Protein AF-A0A3D3W681-F1 (afdb_monomer_lite)

Secondary structure (DSSP, 8-state):
----------TT--SSS--HHHHHH-----SSGGGHHHHHHHHHHHHHHHHHTSPPPGGGGHHHHHHHHHHHHHH--HHHHHHHHHHHHHHSHHHH-----TTS---SSSPPPPHHHHHHHHHHHHHSSPPPHHHHHHHHTTGGG----

Structure (mmCIF, N/CA/C/O backbone):
data_AF-A0A3D3W681-F1
#
_entry.id   AF-A0A3D3W681-F1
#
loop_
_atom_site.group_PDB
_atom_site.id
_atom_site.type_symbol
_atom_site.label_atom_id
_atom_site.label_alt_id
_atom_site.label_comp_id
_atom_site.label_asym_id
_atom_site.label_entity_id
_atom_site.label_seq_id
_atom_site.pdbx_PDB_ins_code
_atom_site.Cartn_x
_atom_site.Cartn_y
_atom_site.Cartn_z
_atom_site.occupancy
_atom_site.B_iso_or_equiv
_atom_site.auth_seq_id
_atom_site.auth_comp_id
_atom_site.auth_asym_id
_atom_site.auth_atom_id
_atom_site.pdbx_PDB_model_num
ATOM 1 N N . ALA A 1 1 ? -14.730 30.506 -10.867 1.00 58.28 1 ALA A N 1
ATOM 2 C CA . ALA A 1 1 ? -14.598 29.901 -9.528 1.00 58.28 1 ALA A CA 1
ATOM 3 C C . ALA A 1 1 ? -15.659 28.817 -9.411 1.00 58.28 1 ALA A C 1
ATOM 5 O O . ALA A 1 1 ? -16.798 29.098 -9.760 1.00 58.28 1 ALA A O 1
ATOM 6 N N . VAL A 1 2 ? -15.297 27.590 -9.032 1.00 46.94 2 VAL A N 1
ATOM 7 C CA . VAL A 1 2 ? -16.287 26.531 -8.769 1.00 46.94 2 VAL A CA 1
ATOM 8 C C . VAL A 1 2 ? -16.854 26.800 -7.379 1.00 46.94 2 VAL A C 1
ATOM 10 O O . VAL A 1 2 ? -16.086 26.889 -6.426 1.00 46.94 2 VAL A O 1
ATOM 13 N N . ALA A 1 3 ? -18.160 27.049 -7.302 1.00 71.69 3 ALA A N 1
ATOM 14 C CA . ALA A 1 3 ? -18.802 27.582 -6.102 1.00 71.69 3 ALA A CA 1
ATOM 15 C C . ALA A 1 3 ? -19.245 26.498 -5.105 1.00 71.69 3 ALA A C 1
ATOM 17 O O . ALA A 1 3 ? -19.424 26.815 -3.937 1.00 71.69 3 ALA A O 1
ATOM 18 N N . GLU A 1 4 ? -19.383 25.238 -5.530 1.00 67.38 4 GLU A N 1
ATOM 19 C CA . GLU A 1 4 ? -19.770 24.132 -4.648 1.00 67.38 4 GLU A CA 1
ATOM 20 C C . GLU A 1 4 ? -19.492 22.782 -5.332 1.00 67.38 4 GLU A C 1
ATOM 22 O O . GLU A 1 4 ? -19.735 22.635 -6.532 1.00 67.38 4 GLU A O 1
ATOM 27 N N . LEU A 1 5 ? -18.974 21.803 -4.584 1.00 74.69 5 LEU A N 1
ATOM 28 C CA . LEU A 1 5 ? -18.837 20.409 -5.014 1.00 74.69 5 LEU A CA 1
ATOM 29 C C . LEU A 1 5 ? -19.592 19.539 -4.007 1.00 74.69 5 LEU A C 1
ATOM 31 O O . LEU A 1 5 ? -19.138 19.367 -2.879 1.00 74.69 5 LEU A O 1
ATOM 35 N N . VAL A 1 6 ? -20.735 18.993 -4.422 1.00 70.31 6 VAL A N 1
ATOM 36 C CA . VAL A 1 6 ? -21.533 18.065 -3.612 1.00 70.31 6 VAL A CA 1
ATOM 37 C C . VAL A 1 6 ? -21.237 16.645 -4.076 1.00 70.31 6 VAL A C 1
ATOM 39 O O . VAL A 1 6 ? -21.531 16.281 -5.215 1.00 70.31 6 VAL A O 1
ATOM 42 N N . ILE A 1 7 ? -20.647 15.842 -3.194 1.00 79.31 7 ILE A N 1
ATOM 43 C CA . ILE A 1 7 ? -20.397 14.419 -3.432 1.00 79.31 7 ILE A CA 1
ATOM 44 C C . ILE A 1 7 ? -21.516 13.640 -2.736 1.00 79.31 7 ILE A C 1
ATOM 46 O O . ILE A 1 7 ? -21.623 13.668 -1.514 1.00 79.31 7 ILE A O 1
ATOM 50 N N . ALA A 1 8 ? -22.361 12.964 -3.518 1.00 72.12 8 ALA A N 1
ATOM 51 C CA . ALA A 1 8 ? -23.437 12.112 -3.018 1.00 72.12 8 ALA A CA 1
ATOM 52 C C . ALA A 1 8 ? -23.132 10.639 -3.327 1.00 72.12 8 ALA A C 1
ATOM 54 O O . ALA A 1 8 ? -22.981 10.261 -4.488 1.00 72.12 8 ALA A O 1
ATOM 55 N N . GLY A 1 9 ? -23.051 9.807 -2.288 1.00 73.88 9 GLY A N 1
ATOM 56 C CA . GLY A 1 9 ? -22.819 8.367 -2.397 1.00 73.88 9 GLY A CA 1
ATOM 57 C C . GLY A 1 9 ? -22.174 7.771 -1.137 1.00 73.88 9 GLY A C 1
ATOM 58 O O . GLY A 1 9 ? -21.787 8.528 -0.248 1.00 73.88 9 GLY A O 1
ATOM 59 N N . PRO A 1 10 ? -22.052 6.432 -1.052 1.00 66.62 10 PRO A N 1
ATOM 60 C CA . PRO A 1 10 ? -22.563 5.443 -2.001 1.00 66.62 10 PRO A CA 1
ATOM 61 C C . PRO A 1 10 ? -24.076 5.241 -1.821 1.00 66.62 10 PRO A C 1
ATOM 63 O O . PRO A 1 10 ? -24.561 4.982 -0.722 1.00 66.62 10 PRO A O 1
ATOM 66 N N . LEU A 1 11 ? -24.835 5.351 -2.912 1.00 68.00 11 LEU A N 1
ATOM 67 C CA . LEU A 1 11 ? -26.277 5.102 -2.899 1.00 68.00 11 LEU A CA 1
ATOM 68 C C . LEU A 1 11 ? -26.518 3.588 -2.802 1.00 68.00 11 LEU A C 1
ATOM 70 O O . LEU A 1 11 ? -26.052 2.838 -3.655 1.00 68.00 11 LEU A O 1
ATOM 74 N N . GLY A 1 12 ? -27.229 3.139 -1.764 1.00 58.09 12 GLY A N 1
ATOM 75 C CA . GLY A 1 12 ? -27.520 1.715 -1.554 1.00 58.09 12 GLY A CA 1
ATOM 76 C C . GLY A 1 12 ? -26.374 0.907 -0.936 1.00 58.09 12 GLY A C 1
ATOM 77 O O . GLY A 1 12 ? -26.333 -0.310 -1.109 1.00 58.09 12 GLY A O 1
ATOM 78 N N . ALA A 1 13 ? -25.442 1.554 -0.226 1.00 56.88 13 ALA A N 1
ATOM 79 C CA . ALA A 1 13 ? -24.480 0.829 0.597 1.00 56.88 13 ALA A CA 1
ATOM 80 C C . ALA A 1 13 ? -25.232 -0.045 1.617 1.00 56.88 13 ALA A C 1
ATOM 82 O O . ALA A 1 13 ? -26.052 0.461 2.383 1.00 56.88 13 ALA A O 1
ATOM 83 N N . SER A 1 14 ? -24.958 -1.354 1.607 1.00 55.25 14 SER A N 1
ATOM 84 C CA . SER A 1 14 ? -25.316 -2.250 2.712 1.00 55.25 14 SER A CA 1
ATOM 85 C C . SER A 1 14 ? -24.841 -1.618 4.014 1.00 55.25 14 SER A C 1
ATOM 87 O O . SER A 1 14 ? -23.724 -1.094 4.047 1.00 55.25 14 SER A O 1
ATOM 89 N N . GLU A 1 15 ? -25.657 -1.695 5.067 1.00 53.88 15 GLU A N 1
ATOM 90 C CA . GLU A 1 15 ? -25.229 -1.328 6.415 1.00 53.88 15 GLU A CA 1
ATOM 91 C C . GLU A 1 15 ? -23.841 -1.934 6.688 1.00 53.88 15 GLU A C 1
ATOM 93 O O . GLU A 1 15 ? -23.587 -3.107 6.393 1.00 53.88 15 GLU A O 1
ATOM 98 N N . SER A 1 16 ? -22.933 -1.046 7.096 1.00 61.28 16 SER A N 1
ATOM 99 C CA . SER A 1 16 ? -21.643 -1.275 7.750 1.00 61.28 16 SER A CA 1
ATOM 100 C C . SER A 1 16 ? -21.067 -2.702 7.693 1.00 61.28 16 SER A C 1
ATOM 102 O O . SER A 1 16 ? -21.474 -3.607 8.416 1.00 61.28 16 SER A O 1
ATOM 104 N N . GLY A 1 17 ? -19.976 -2.862 6.931 1.00 60.88 17 GLY A N 1
ATOM 105 C CA . GLY A 1 17 ? -18.883 -3.739 7.371 1.00 60.88 17 GLY A CA 1
ATOM 106 C C . GLY A 1 17 ? -18.532 -4.969 6.530 1.00 60.88 17 GLY A C 1
ATOM 107 O O . GLY A 1 17 ? -17.610 -5.680 6.912 1.00 60.88 17 GLY A O 1
ATOM 108 N N . GLN A 1 18 ? -19.160 -5.265 5.386 1.00 70.12 18 GLN A N 1
ATOM 109 C CA . GLN A 1 18 ? -18.807 -6.485 4.616 1.00 70.12 18 GLN A CA 1
ATOM 110 C C . GLN A 1 18 ? -18.636 -6.295 3.101 1.00 70.12 18 GLN A C 1
ATOM 112 O O . GLN A 1 18 ? -18.955 -7.191 2.314 1.00 70.12 18 GLN A O 1
ATOM 117 N N . SER A 1 19 ? -18.098 -5.153 2.669 1.00 84.44 19 SER A N 1
ATOM 118 C CA . SER A 1 19 ? -17.714 -4.973 1.263 1.00 84.44 19 SER A CA 1
ATOM 119 C C . SER A 1 19 ? -16.508 -5.845 0.883 1.00 84.44 19 SER A C 1
ATOM 121 O O . SER A 1 19 ? -15.677 -6.194 1.728 1.00 84.44 19 SER A O 1
ATOM 123 N N . ASP A 1 20 ? -16.374 -6.162 -0.408 1.00 85.88 20 ASP A N 1
ATOM 124 C CA . ASP A 1 20 ? -15.177 -6.836 -0.931 1.00 85.88 20 ASP A CA 1
ATOM 125 C C . ASP A 1 20 ? -13.906 -6.029 -0.662 1.00 85.88 20 ASP A C 1
ATOM 127 O O . ASP A 1 20 ? -12.878 -6.597 -0.301 1.00 85.88 20 ASP A O 1
ATOM 131 N N . SER A 1 21 ? -13.980 -4.700 -0.776 1.00 86.88 21 SER A N 1
ATOM 132 C CA . SER A 1 21 ? -12.859 -3.811 -0.466 1.00 86.88 21 SER A CA 1
ATOM 133 C C . SER A 1 21 ? -12.431 -3.938 0.993 1.00 86.88 21 SER A C 1
ATOM 135 O O . SER A 1 21 ? -11.241 -4.068 1.262 1.00 86.88 21 SER A O 1
ATOM 137 N N . ARG A 1 22 ? -13.385 -3.985 1.934 1.00 89.50 22 ARG A N 1
ATOM 138 C CA . ARG A 1 22 ? -13.073 -4.165 3.357 1.00 89.50 22 ARG A CA 1
ATOM 139 C C . ARG A 1 22 ? -12.397 -5.509 3.613 1.00 89.50 22 ARG A C 1
ATOM 141 O O . ARG A 1 22 ? -11.387 -5.536 4.302 1.00 89.50 22 ARG A O 1
ATOM 148 N N . ARG A 1 23 ? -12.885 -6.598 3.004 1.00 90.56 23 ARG A N 1
ATOM 149 C CA . ARG A 1 23 ? -12.246 -7.927 3.100 1.00 90.56 23 ARG A CA 1
ATOM 150 C C . ARG A 1 23 ? -10.817 -7.944 2.551 1.00 90.56 23 ARG A C 1
ATOM 152 O O . ARG A 1 23 ? -9.976 -8.655 3.086 1.00 90.56 23 ARG A O 1
ATOM 159 N N . ARG A 1 24 ? -10.546 -7.184 1.485 1.00 90.12 24 ARG A N 1
ATOM 160 C CA . ARG A 1 24 ? -9.200 -7.074 0.896 1.00 90.12 24 ARG A CA 1
ATOM 161 C C . ARG A 1 24 ? -8.249 -6.210 1.722 1.00 90.12 24 ARG A C 1
ATOM 163 O O . ARG A 1 24 ? -7.052 -6.449 1.668 1.00 90.12 24 ARG A O 1
ATOM 170 N N . ILE A 1 25 ? -8.764 -5.214 2.444 1.00 93.56 25 ILE A N 1
ATOM 171 C CA . ILE A 1 25 ? -7.964 -4.319 3.292 1.00 93.56 25 ILE A CA 1
ATOM 172 C C . ILE A 1 25 ? -7.688 -4.968 4.654 1.00 93.56 25 ILE A C 1
ATOM 174 O O . ILE A 1 25 ? -6.540 -5.049 5.077 1.00 93.56 25 ILE A O 1
ATOM 178 N N . LEU A 1 26 ? -8.722 -5.460 5.339 1.00 94.12 26 LEU A N 1
ATOM 179 C CA . LEU A 1 26 ? -8.621 -6.034 6.684 1.00 94.12 26 LEU A CA 1
ATOM 180 C C . LEU A 1 26 ? -8.251 -7.520 6.625 1.00 94.12 26 LEU A C 1
ATOM 182 O O . LEU A 1 26 ? -9.045 -8.398 6.957 1.00 94.12 26 LEU A O 1
ATOM 186 N N . THR A 1 27 ? -7.030 -7.807 6.176 1.00 94.94 27 THR A N 1
ATOM 187 C CA . THR A 1 27 ? -6.513 -9.182 6.049 1.00 94.94 27 THR A CA 1
ATOM 188 C C . THR A 1 27 ? -6.091 -9.810 7.379 1.00 94.94 27 THR A C 1
ATOM 190 O O . THR A 1 27 ? -5.811 -11.005 7.428 1.00 94.94 27 THR A O 1
ATOM 193 N N . ALA A 1 28 ? -6.000 -9.009 8.441 1.00 95.88 28 ALA A N 1
ATOM 194 C CA . ALA A 1 28 ? -5.669 -9.431 9.797 1.00 95.88 28 ALA A CA 1
ATOM 195 C C . ALA A 1 28 ? -6.559 -8.681 10.796 1.00 95.88 28 ALA A C 1
ATOM 197 O O . ALA A 1 28 ? -6.893 -7.520 10.574 1.00 95.88 28 ALA A O 1
ATOM 198 N N . MET A 1 29 ? -6.935 -9.337 11.891 1.00 93.94 29 MET A N 1
ATOM 199 C CA . MET A 1 29 ? -7.671 -8.719 12.995 1.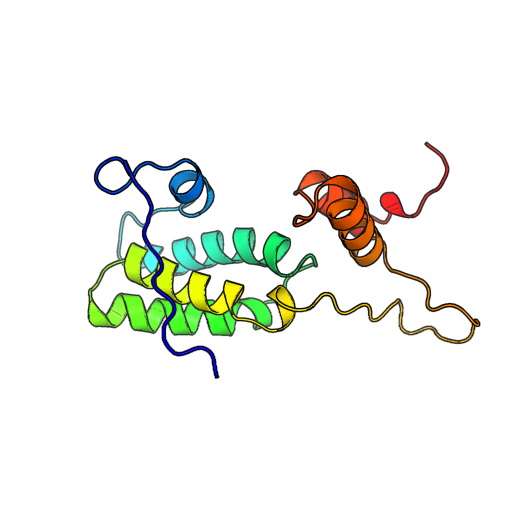00 93.94 29 MET A CA 1
ATOM 200 C C . MET A 1 29 ? -7.036 -9.157 14.314 1.00 93.94 29 MET A C 1
ATOM 202 O O . MET A 1 29 ? -6.826 -10.361 14.492 1.00 93.94 29 MET A O 1
ATOM 206 N N . PRO A 1 30 ? -6.735 -8.223 15.229 1.00 94.94 30 PRO A N 1
ATOM 207 C CA . PRO A 1 30 ? -6.151 -8.574 16.513 1.00 94.94 30 PRO A CA 1
ATOM 208 C C . PRO A 1 30 ? -7.184 -9.278 17.398 1.00 94.94 30 PRO A C 1
ATOM 210 O O . PRO A 1 30 ? -8.330 -8.843 17.501 1.00 94.94 30 PRO A O 1
ATOM 213 N N . SER A 1 31 ? -6.766 -10.350 18.070 1.00 94.50 31 SER A N 1
ATOM 214 C CA . SER A 1 31 ? -7.555 -11.019 19.118 1.00 94.50 31 SER A CA 1
ATOM 215 C C . SER A 1 31 ? -7.188 -10.530 20.524 1.00 94.50 31 SER A C 1
ATOM 217 O O . SER A 1 31 ? -7.857 -10.867 21.500 1.00 94.50 31 SER A O 1
ATOM 219 N N . SER A 1 32 ? -6.115 -9.745 20.638 1.00 93.88 32 SER A N 1
ATOM 220 C CA . SER A 1 32 ? -5.618 -9.155 21.881 1.00 93.88 32 SER A CA 1
ATOM 221 C C . SER A 1 32 ? -4.895 -7.831 21.613 1.00 93.88 32 SER A C 1
ATOM 223 O O . SER A 1 32 ? -4.438 -7.581 20.496 1.00 93.88 32 SER A O 1
ATOM 225 N N . GLU A 1 33 ? -4.745 -6.986 22.637 1.00 90.62 33 GLU A N 1
ATOM 226 C CA . GLU A 1 33 ? -4.030 -5.704 22.509 1.00 90.62 33 GLU A CA 1
ATOM 227 C C . GLU A 1 33 ? -2.570 -5.877 22.060 1.00 90.62 33 GLU A C 1
ATOM 229 O O . GLU A 1 33 ? -2.027 -5.028 21.355 1.00 90.62 33 GLU A O 1
ATOM 234 N N . GLN A 1 34 ? -1.932 -6.994 22.419 1.00 92.75 34 GLN A N 1
ATOM 235 C CA . GLN A 1 34 ? -0.549 -7.287 22.042 1.00 92.75 34 GLN A CA 1
ATOM 236 C C . GLN A 1 34 ? -0.390 -7.541 20.533 1.00 92.75 34 GLN A C 1
ATOM 238 O O . GLN A 1 34 ? 0.697 -7.349 19.991 1.00 92.75 34 GLN A O 1
ATOM 243 N N . GLU A 1 35 ? -1.461 -7.947 19.848 1.00 95.88 35 GLU A N 1
ATOM 244 C CA . GLU A 1 35 ? -1.460 -8.247 18.411 1.00 95.88 35 GLU A CA 1
ATOM 245 C C . GLU A 1 35 ? -1.777 -7.028 17.538 1.00 95.88 35 GLU A C 1
ATOM 247 O O . GLU A 1 35 ? -1.548 -7.072 16.329 1.00 95.88 35 GLU A O 1
ATOM 252 N N . VAL A 1 36 ? -2.282 -5.939 18.130 1.00 95.38 36 VAL A N 1
ATOM 253 C CA . VAL A 1 36 ? -2.773 -4.744 17.421 1.00 95.38 36 VAL A CA 1
ATOM 254 C C . VAL A 1 36 ? -1.727 -4.191 16.454 1.00 95.38 36 VAL A C 1
ATOM 256 O O . VAL A 1 36 ? -2.009 -3.995 15.273 1.00 95.38 36 VAL A O 1
ATOM 259 N N . VAL A 1 37 ? -0.500 -3.990 16.937 1.00 96.19 37 VAL A N 1
ATOM 260 C CA . VAL A 1 37 ? 0.593 -3.427 16.129 1.00 96.19 37 VAL A CA 1
ATOM 261 C C . VAL A 1 37 ? 0.982 -4.378 14.997 1.00 96.19 37 VAL A C 1
ATOM 263 O O . VAL A 1 37 ? 1.068 -3.954 13.848 1.00 96.19 37 VAL A O 1
ATOM 266 N N . ALA A 1 38 ? 1.148 -5.668 15.298 1.00 96.94 38 ALA A N 1
ATOM 267 C CA . ALA A 1 38 ? 1.548 -6.666 14.308 1.00 96.94 38 ALA A CA 1
ATOM 268 C C . ALA A 1 38 ? 0.495 -6.844 13.197 1.00 96.94 38 ALA A C 1
ATOM 270 O O . ALA A 1 38 ? 0.845 -6.941 12.021 1.00 96.94 38 ALA A O 1
ATOM 271 N N . CYS A 1 39 ? -0.798 -6.830 13.545 1.00 97.75 39 CYS A N 1
ATOM 272 C CA . CYS A 1 39 ? -1.883 -6.898 12.563 1.00 97.75 39 CYS A CA 1
ATOM 273 C C . CYS A 1 39 ? -1.892 -5.670 11.642 1.00 97.75 39 CYS A C 1
ATOM 275 O O . CYS A 1 39 ? -2.047 -5.816 10.428 1.00 97.75 39 CYS A O 1
ATOM 277 N N . ALA A 1 40 ? -1.699 -4.471 12.201 1.00 97.75 40 ALA A N 1
ATOM 278 C CA . ALA A 1 40 ? -1.643 -3.237 11.422 1.00 97.75 40 ALA A CA 1
ATOM 279 C C . ALA A 1 40 ? -0.447 -3.219 10.456 1.00 97.75 40 ALA A C 1
ATOM 281 O O . ALA A 1 40 ? -0.612 -2.903 9.278 1.00 97.75 40 ALA A O 1
ATOM 282 N N . GLU A 1 41 ? 0.738 -3.632 10.916 1.00 97.31 41 GLU A N 1
ATOM 283 C CA . GLU A 1 41 ? 1.929 -3.745 10.066 1.00 97.31 41 GLU A CA 1
ATOM 284 C C . GLU A 1 41 ? 1.712 -4.722 8.907 1.00 97.31 41 GLU A C 1
ATOM 286 O O . GLU A 1 41 ? 2.035 -4.398 7.763 1.00 97.31 41 GLU A O 1
ATOM 291 N N . GLN A 1 42 ? 1.114 -5.888 9.175 1.00 96.44 42 GLN A N 1
ATOM 292 C CA . GLN A 1 42 ? 0.803 -6.873 8.139 1.00 96.44 42 GLN A CA 1
ATOM 293 C C . GLN A 1 42 ? -0.132 -6.294 7.068 1.00 96.44 42 GLN A C 1
ATOM 295 O O . GLN A 1 42 ? 0.120 -6.472 5.873 1.00 96.44 42 GLN A O 1
ATOM 300 N N . ILE A 1 43 ? -1.187 -5.585 7.483 1.00 97.31 43 ILE A N 1
ATOM 301 C CA . ILE A 1 43 ? -2.123 -4.928 6.562 1.00 97.31 43 ILE A CA 1
ATOM 302 C C . ILE A 1 43 ? -1.390 -3.880 5.718 1.00 97.31 43 ILE A C 1
ATOM 304 O O . ILE A 1 43 ? -1.467 -3.908 4.487 1.00 97.31 43 ILE A O 1
ATOM 308 N N . PHE A 1 44 ? -0.638 -2.972 6.346 1.00 97.94 44 PHE A N 1
ATOM 309 C CA . PHE A 1 44 ? 0.031 -1.901 5.611 1.00 97.94 44 PHE A CA 1
ATOM 310 C C . PHE A 1 44 ? 1.130 -2.411 4.685 1.00 97.94 44 PHE A C 1
ATOM 312 O O . PHE A 1 44 ? 1.274 -1.863 3.597 1.00 97.94 44 PHE A O 1
ATOM 319 N N . LEU A 1 45 ? 1.860 -3.472 5.039 1.00 94.56 45 LEU A N 1
ATOM 320 C CA . LEU A 1 45 ? 2.831 -4.095 4.135 1.00 94.56 45 LEU A CA 1
ATOM 321 C C . LEU A 1 45 ? 2.173 -4.579 2.837 1.00 94.56 45 LEU A C 1
ATOM 323 O O . LEU A 1 45 ? 2.691 -4.301 1.752 1.00 94.56 45 LEU A O 1
ATOM 327 N N . GLY A 1 46 ? 1.021 -5.249 2.941 1.00 91.69 46 GLY A N 1
ATOM 328 C CA . GLY A 1 46 ? 0.259 -5.703 1.776 1.00 91.69 46 GLY A CA 1
ATOM 329 C C . GLY A 1 46 ? -0.228 -4.540 0.910 1.00 91.69 46 GLY A C 1
ATOM 330 O O . GLY A 1 46 ? -0.071 -4.556 -0.311 1.00 91.69 46 GLY A O 1
ATOM 331 N N . LEU A 1 47 ? -0.755 -3.488 1.542 1.00 95.25 47 LEU A N 1
ATOM 332 C CA . LEU A 1 47 ? -1.278 -2.315 0.838 1.00 95.25 47 LEU A CA 1
ATOM 333 C C . LEU A 1 47 ? -0.175 -1.476 0.184 1.00 95.25 47 LEU A C 1
ATOM 335 O O . LEU A 1 47 ? -0.323 -1.042 -0.958 1.00 95.25 47 LEU A O 1
ATOM 339 N N . LEU A 1 48 ? 0.934 -1.240 0.885 1.00 95.88 48 LEU A N 1
ATOM 340 C CA . LEU A 1 48 ? 2.007 -0.361 0.427 1.00 95.88 48 LEU A CA 1
ATOM 341 C C . LEU A 1 48 ? 2.712 -0.906 -0.819 1.00 95.88 48 LEU A C 1
ATOM 343 O O . LEU A 1 48 ? 3.062 -0.112 -1.692 1.00 95.88 48 LEU A O 1
ATOM 347 N N . ARG A 1 49 ? 2.887 -2.231 -0.942 1.00 92.56 49 ARG A N 1
ATOM 348 C CA . ARG A 1 49 ? 3.521 -2.844 -2.127 1.00 92.56 49 ARG A CA 1
ATOM 349 C C . ARG A 1 49 ? 2.793 -2.465 -3.406 1.00 92.56 49 ARG A C 1
ATOM 351 O O . ARG A 1 49 ? 3.406 -1.993 -4.364 1.00 92.56 49 ARG A O 1
ATOM 358 N N . GLN A 1 50 ? 1.474 -2.624 -3.384 1.00 92.19 50 GLN A N 1
ATOM 359 C CA . GLN A 1 50 ? 0.608 -2.312 -4.514 1.00 92.19 50 GLN A CA 1
ATOM 360 C C . GLN A 1 50 ? 0.448 -0.802 -4.691 1.00 92.19 50 GLN A C 1
ATOM 362 O O . GLN A 1 50 ? 0.577 -0.292 -5.804 1.00 92.19 50 GLN A O 1
ATOM 367 N N . ALA A 1 51 ? 0.228 -0.064 -3.599 1.00 94.31 51 ALA A N 1
ATOM 368 C CA . ALA A 1 51 ? 0.008 1.378 -3.636 1.00 94.31 51 ALA A CA 1
ATOM 369 C C . ALA A 1 51 ? 1.222 2.139 -4.185 1.00 94.31 51 ALA A C 1
ATOM 371 O O . ALA A 1 51 ? 1.071 3.020 -5.034 1.00 94.31 51 ALA A O 1
ATOM 372 N N . TYR A 1 52 ? 2.426 1.797 -3.723 1.00 93.88 52 TYR A N 1
ATOM 373 C CA . TYR A 1 52 ? 3.664 2.452 -4.155 1.00 93.88 52 TYR A CA 1
ATOM 374 C C . TYR A 1 52 ? 4.281 1.788 -5.379 1.00 93.88 52 TYR A C 1
ATOM 376 O O . TYR A 1 52 ? 5.200 2.358 -5.968 1.00 93.88 52 TYR A O 1
ATOM 384 N N . ARG A 1 53 ? 3.739 0.635 -5.795 1.00 92.62 53 ARG A N 1
ATOM 385 C CA . ARG A 1 53 ? 4.126 -0.087 -7.008 1.00 92.62 53 ARG A CA 1
ATOM 386 C C . ARG A 1 53 ? 5.625 -0.352 -7.011 1.00 92.62 53 ARG A C 1
ATOM 388 O O . ARG A 1 53 ? 6.280 -0.039 -7.991 1.00 92.62 53 ARG A O 1
ATOM 395 N N . ARG A 1 54 ? 6.182 -0.797 -5.882 1.00 90.06 54 ARG A N 1
ATOM 396 C CA . ARG A 1 54 ? 7.607 -1.121 -5.715 1.00 90.06 54 ARG A CA 1
ATOM 397 C C . ARG A 1 54 ? 7.837 -1.942 -4.446 1.00 90.06 54 ARG A C 1
ATOM 399 O O . ARG A 1 54 ? 6.983 -1.918 -3.556 1.00 90.06 54 ARG A O 1
ATOM 406 N N . PRO A 1 55 ? 9.024 -2.559 -4.299 1.00 90.12 55 PRO A N 1
ATOM 407 C CA . PRO A 1 55 ? 9.460 -3.082 -3.016 1.00 90.12 55 PRO A CA 1
ATOM 408 C C . PRO A 1 55 ? 9.404 -2.012 -1.920 1.00 90.12 55 PRO A C 1
ATOM 410 O O . PRO A 1 55 ? 9.808 -0.856 -2.113 1.00 90.12 55 PRO A O 1
ATOM 413 N N . ILE A 1 56 ? 8.896 -2.420 -0.764 1.00 92.00 56 ILE A N 1
ATOM 414 C CA . ILE A 1 56 ? 8.727 -1.590 0.422 1.00 92.00 56 ILE A CA 1
ATOM 415 C C . ILE A 1 56 ? 9.918 -1.740 1.349 1.00 92.00 56 ILE A C 1
ATOM 417 O O . ILE A 1 56 ? 10.448 -2.829 1.560 1.00 92.00 56 ILE A O 1
ATOM 421 N N . SER A 1 57 ? 10.310 -0.617 1.930 1.00 92.00 57 SER A N 1
ATOM 422 C CA . SER A 1 57 ? 11.308 -0.531 2.984 1.00 92.00 57 SER A CA 1
ATOM 423 C C . SER A 1 57 ? 10.637 -0.368 4.346 1.00 92.00 57 SER A C 1
ATOM 425 O O . SER A 1 57 ? 9.488 0.061 4.441 1.00 92.00 57 SER A O 1
ATOM 427 N N . ALA A 1 58 ? 11.382 -0.611 5.424 1.00 92.31 58 ALA A N 1
ATOM 428 C CA . ALA A 1 58 ? 10.909 -0.319 6.779 1.00 92.31 58 ALA A CA 1
ATOM 429 C C . ALA A 1 58 ? 10.535 1.167 6.979 1.00 92.31 58 ALA A C 1
ATOM 431 O O . ALA A 1 58 ? 9.666 1.480 7.787 1.00 92.31 58 ALA A O 1
ATOM 432 N N . ALA A 1 59 ? 11.148 2.087 6.222 1.00 95.12 59 ALA A N 1
ATOM 433 C CA . ALA A 1 59 ? 10.811 3.509 6.277 1.00 95.12 59 ALA A CA 1
ATOM 434 C C . ALA A 1 59 ? 9.408 3.800 5.715 1.00 95.12 59 ALA A C 1
ATOM 436 O O . ALA A 1 59 ? 8.729 4.703 6.201 1.00 95.12 59 ALA A O 1
ATOM 437 N N . ASP A 1 60 ? 8.944 3.013 4.739 1.00 96.00 60 ASP A N 1
ATOM 438 C CA . ASP A 1 60 ? 7.628 3.200 4.118 1.00 96.00 60 ASP A CA 1
ATOM 439 C C . ASP A 1 60 ? 6.473 2.918 5.096 1.00 96.00 60 ASP A C 1
ATOM 441 O O . ASP A 1 60 ? 5.392 3.488 4.945 1.00 96.00 60 ASP A O 1
ATOM 445 N N . LEU A 1 61 ? 6.712 2.098 6.127 1.00 97.12 61 LEU A N 1
ATOM 446 C CA . LEU A 1 61 ? 5.737 1.783 7.176 1.00 97.12 61 LEU A CA 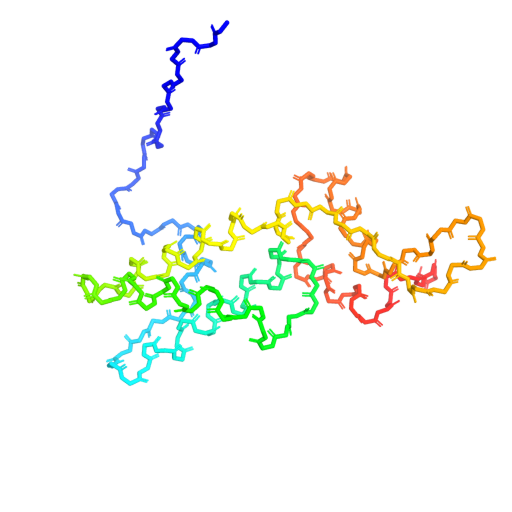1
ATOM 447 C C . LEU A 1 61 ? 5.581 2.879 8.230 1.00 97.12 61 LEU A C 1
ATOM 449 O O . LEU A 1 61 ? 4.559 2.920 8.913 1.00 97.12 61 LEU A O 1
ATOM 453 N N . GLN A 1 62 ? 6.567 3.766 8.385 1.00 97.19 62 GLN A N 1
ATOM 454 C CA . GLN A 1 62 ? 6.593 4.694 9.517 1.00 97.19 62 GLN A CA 1
ATOM 455 C C . GLN A 1 62 ? 5.383 5.630 9.531 1.00 97.19 62 GLN A C 1
ATOM 457 O O . GLN A 1 62 ? 4.733 5.773 10.563 1.00 97.19 62 GLN A O 1
ATOM 462 N N . MET A 1 63 ? 5.057 6.244 8.391 1.00 97.44 63 MET A N 1
ATOM 463 C CA . MET A 1 63 ? 3.946 7.196 8.308 1.00 97.44 63 MET A CA 1
ATOM 464 C C . MET A 1 63 ? 2.575 6.517 8.506 1.00 97.44 63 MET A C 1
ATOM 466 O O . MET A 1 63 ? 1.834 6.976 9.378 1.00 97.44 63 MET A O 1
ATOM 470 N N . PRO A 1 64 ? 2.229 5.413 7.807 1.00 98.06 64 PRO A N 1
ATOM 471 C CA . PRO A 1 64 ? 0.959 4.720 8.041 1.00 98.06 64 PRO A CA 1
ATOM 472 C C . PRO A 1 64 ? 0.796 4.248 9.489 1.00 98.06 64 PRO A C 1
ATOM 474 O O . PRO A 1 64 ? -0.280 4.408 10.059 1.00 98.06 64 PRO A O 1
ATOM 477 N N . MET A 1 65 ? 1.869 3.749 10.115 1.00 98.06 65 MET A N 1
ATOM 478 C CA . MET A 1 65 ? 1.835 3.314 11.515 1.00 98.06 65 MET A CA 1
ATOM 479 C C . MET A 1 65 ? 1.655 4.474 12.501 1.00 98.06 65 MET A C 1
ATOM 481 O O . MET A 1 65 ? 0.945 4.320 13.491 1.00 98.06 65 MET A O 1
ATOM 485 N N . GLN A 1 66 ? 2.242 5.645 12.239 1.00 97.38 66 GLN A N 1
ATOM 486 C CA . GLN A 1 66 ? 2.003 6.841 13.056 1.00 97.38 66 GLN A CA 1
ATOM 487 C C . GLN A 1 66 ? 0.538 7.288 12.983 1.00 97.38 66 GLN A C 1
ATOM 489 O O . GLN A 1 66 ? -0.074 7.574 14.009 1.00 97.38 66 GLN A O 1
ATOM 494 N N . LEU A 1 67 ? -0.051 7.309 11.784 1.00 96.81 67 LEU A N 1
ATOM 495 C CA . LEU A 1 67 ? -1.464 7.663 11.611 1.00 96.81 67 LEU A CA 1
ATOM 496 C C . LEU A 1 67 ? -2.405 6.621 12.223 1.00 96.81 67 LEU A C 1
ATOM 498 O O . LEU A 1 67 ? -3.415 6.988 12.823 1.00 96.81 67 LEU A O 1
ATOM 502 N N . PHE A 1 68 ? -2.044 5.342 12.121 1.00 97.56 68 PHE A N 1
ATOM 503 C CA . PHE A 1 68 ? -2.743 4.259 12.799 1.00 97.56 68 PHE A CA 1
ATOM 504 C C . PHE A 1 68 ? -2.772 4.466 14.312 1.00 97.56 68 PHE A C 1
ATOM 506 O O . PHE A 1 68 ? -3.839 4.397 14.915 1.00 97.56 68 PHE A O 1
ATOM 513 N N . GLN A 1 69 ? -1.625 4.783 14.921 1.00 94.94 69 GLN A N 1
ATOM 514 C CA . GLN A 1 69 ? -1.539 5.039 16.360 1.00 94.94 69 GLN A CA 1
ATOM 515 C C . GLN A 1 69 ? -2.431 6.206 16.793 1.00 94.94 69 GLN A C 1
ATOM 517 O O . GLN A 1 69 ? -3.068 6.111 17.837 1.00 94.94 69 GLN A O 1
ATOM 522 N N . LEU A 1 70 ? -2.531 7.269 15.985 1.00 91.62 70 LEU A N 1
ATOM 523 C CA . LEU A 1 70 ? -3.440 8.386 16.262 1.00 91.62 70 LEU A CA 1
ATOM 524 C C . LEU A 1 70 ? -4.913 7.955 16.231 1.00 91.62 70 LEU A C 1
ATOM 526 O O . LEU A 1 70 ? -5.681 8.376 17.085 1.00 91.62 70 LEU A O 1
ATOM 530 N N . GLY A 1 71 ? -5.319 7.119 15.270 1.00 89.00 71 GLY A N 1
ATOM 531 C CA . GLY A 1 71 ? -6.696 6.604 15.217 1.00 89.00 71 GLY A CA 1
ATOM 532 C C . GLY A 1 71 ? -7.009 5.634 16.355 1.00 89.00 71 GLY A C 1
ATOM 533 O O . GLY A 1 71 ? -8.056 5.733 16.986 1.00 89.00 71 GLY A O 1
ATOM 534 N N . TRP A 1 72 ? -6.057 4.757 16.678 1.00 89.56 72 TRP A N 1
ATOM 535 C CA . TRP A 1 72 ? -6.179 3.816 17.787 1.00 89.56 72 TRP A CA 1
ATOM 536 C C . TRP A 1 72 ? -6.297 4.518 19.147 1.00 89.56 72 TRP A C 1
ATOM 538 O O . TRP A 1 72 ? -7.080 4.094 19.989 1.00 89.56 72 TRP A O 1
ATOM 548 N N . GLN A 1 73 ? -5.530 5.585 19.390 1.00 85.38 73 GLN A N 1
ATOM 549 C CA . GLN A 1 73 ? -5.542 6.287 20.680 1.00 85.38 73 GLN A CA 1
ATOM 550 C C . GLN A 1 73 ? -6.822 7.086 20.936 1.00 85.38 73 GLN A C 1
ATOM 552 O O . GLN A 1 73 ? -7.217 7.210 22.094 1.00 85.38 73 GLN A O 1
ATOM 557 N N . ASP A 1 74 ? -7.457 7.612 19.888 1.00 74.94 74 ASP A N 1
ATOM 558 C CA . ASP A 1 74 ? -8.665 8.427 20.035 1.00 74.94 74 ASP A CA 1
ATOM 559 C C . ASP A 1 74 ? -9.883 7.570 20.424 1.00 74.94 74 ASP A C 1
ATOM 561 O O . ASP A 1 74 ? -10.672 7.967 21.282 1.00 74.94 74 ASP A O 1
ATOM 565 N N . GLU A 1 75 ? -10.029 6.388 19.814 1.00 70.69 75 GLU A N 1
ATOM 566 C CA . GLU A 1 75 ? -11.279 5.609 19.861 1.00 70.69 75 GLU A CA 1
ATOM 567 C C . GLU A 1 75 ? -11.104 4.174 20.392 1.00 70.69 75 GLU A C 1
ATOM 569 O O . GLU A 1 75 ? -12.096 3.481 20.609 1.00 70.69 75 GLU A O 1
ATOM 574 N N . GLN A 1 76 ? -9.863 3.708 20.605 1.00 82.56 76 GLN A N 1
ATOM 575 C CA . GLN A 1 76 ? -9.532 2.278 20.765 1.00 82.56 76 GLN A CA 1
ATOM 576 C C . GLN A 1 76 ? -10.177 1.391 19.690 1.00 82.56 76 GLN A C 1
ATOM 578 O O . GLN A 1 76 ? -10.474 0.215 19.906 1.00 82.56 76 GLN A O 1
ATOM 583 N N . ASP A 1 77 ? -10.372 1.973 18.509 1.00 89.62 77 ASP A N 1
ATOM 584 C CA . ASP A 1 77 ? -10.926 1.307 17.348 1.00 89.62 77 ASP A CA 1
ATOM 585 C C . ASP A 1 77 ? -9.788 0.979 16.376 1.00 89.62 77 ASP A C 1
ATOM 587 O O . ASP A 1 77 ? -9.090 1.850 15.844 1.00 89.62 77 ASP A O 1
ATOM 591 N N . PHE A 1 78 ? -9.579 -0.322 16.171 1.00 93.62 78 PHE A N 1
ATOM 592 C CA . PHE A 1 78 ? -8.567 -0.838 15.260 1.00 93.62 78 PHE A CA 1
ATOM 593 C C . PHE A 1 78 ? -8.841 -0.397 13.822 1.00 93.62 78 PHE A C 1
ATOM 595 O O . PHE A 1 78 ? -7.916 -0.002 13.112 1.00 93.62 78 PHE A O 1
ATOM 602 N N . GLU A 1 79 ? -10.104 -0.432 13.393 1.00 92.50 79 GLU A N 1
ATOM 603 C CA . GLU A 1 79 ? -10.485 -0.078 12.029 1.00 92.50 79 GLU A CA 1
ATOM 604 C C . GLU A 1 79 ? -10.340 1.420 11.783 1.00 92.50 79 GLU A C 1
ATOM 606 O O . GLU A 1 79 ? -9.828 1.789 10.728 1.00 92.50 79 GLU A O 1
ATOM 611 N N . ALA A 1 80 ? -10.666 2.268 12.763 1.00 92.00 80 ALA A N 1
ATOM 612 C CA . ALA A 1 80 ? -10.404 3.706 12.678 1.00 92.00 80 ALA A CA 1
ATOM 613 C C . ALA A 1 80 ? -8.899 3.999 12.514 1.00 92.00 80 ALA A C 1
ATOM 615 O O . ALA A 1 80 ? -8.493 4.846 11.713 1.00 92.00 80 ALA A O 1
ATOM 616 N N . GLY A 1 81 ? -8.041 3.252 13.219 1.00 95.69 81 GLY A N 1
ATOM 617 C CA . GLY A 1 81 ? -6.593 3.287 13.011 1.00 95.69 81 GLY A CA 1
ATOM 618 C C . GLY A 1 81 ? -6.197 2.896 11.582 1.00 95.69 81 GLY A C 1
ATOM 619 O O . GLY A 1 81 ? -5.434 3.613 10.925 1.00 95.69 81 GLY A O 1
ATOM 620 N N . ILE A 1 82 ? -6.715 1.772 11.075 1.00 96.94 82 ILE A N 1
ATOM 621 C CA . ILE A 1 82 ? -6.427 1.310 9.707 1.00 96.94 82 ILE A CA 1
ATOM 622 C C . ILE A 1 82 ? -6.908 2.329 8.672 1.00 96.94 82 ILE A C 1
ATOM 624 O O . ILE A 1 82 ? -6.179 2.609 7.721 1.00 96.94 82 ILE A O 1
ATOM 628 N N . GLU A 1 83 ? -8.085 2.923 8.868 1.00 94.69 83 GLU A N 1
ATOM 629 C CA . GLU A 1 83 ? -8.639 3.960 8.000 1.00 94.69 83 GLU A CA 1
ATOM 630 C C . GLU A 1 83 ? -7.700 5.166 7.911 1.00 94.69 83 GLU A C 1
ATOM 632 O O . GLU A 1 83 ? -7.349 5.587 6.806 1.00 94.69 83 GLU A O 1
ATOM 637 N N . ARG A 1 84 ? -7.215 5.685 9.048 1.00 95.94 84 ARG A N 1
ATOM 638 C CA . ARG A 1 84 ? -6.269 6.814 9.056 1.00 95.94 84 ARG A CA 1
ATOM 639 C C . ARG A 1 84 ? -4.945 6.464 8.382 1.00 95.94 84 ARG A C 1
ATOM 641 O O . ARG A 1 84 ? -4.431 7.259 7.593 1.00 95.94 84 ARG A O 1
ATOM 648 N N . GLY A 1 85 ? -4.402 5.276 8.648 1.00 97.44 85 GLY A N 1
ATOM 649 C CA . GLY A 1 85 ? -3.187 4.800 7.983 1.00 97.44 85 GLY A CA 1
ATOM 650 C C . GLY A 1 85 ? -3.364 4.672 6.467 1.00 97.44 85 GLY A C 1
ATOM 651 O O . GLY A 1 85 ? -2.537 5.170 5.700 1.00 97.44 85 GLY A O 1
ATOM 652 N N . LEU A 1 86 ? -4.480 4.087 6.023 1.00 97.25 86 LEU A N 1
ATOM 653 C CA . LEU A 1 86 ? -4.837 3.965 4.610 1.00 97.25 86 LEU A CA 1
ATOM 654 C C . LEU A 1 86 ? 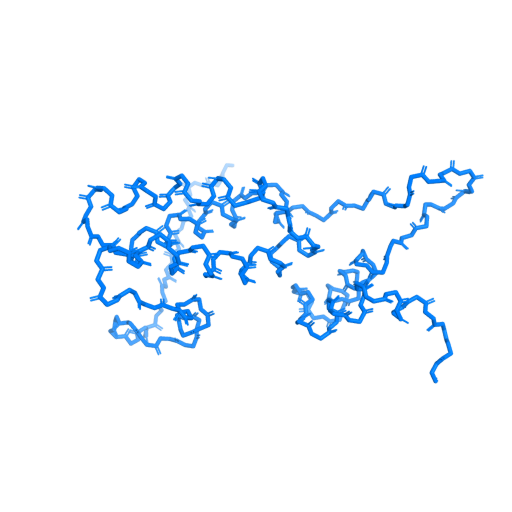-5.018 5.336 3.949 1.00 97.25 86 LEU A C 1
ATOM 656 O O . LEU A 1 86 ? -4.493 5.555 2.858 1.00 97.25 86 LEU A O 1
ATOM 660 N N . ALA A 1 87 ? -5.695 6.279 4.608 1.00 96.75 87 ALA A N 1
ATOM 661 C CA . ALA A 1 87 ? -5.838 7.647 4.117 1.00 96.75 87 ALA A CA 1
ATOM 662 C C . ALA A 1 87 ? -4.469 8.313 3.898 1.00 96.75 87 ALA A C 1
ATOM 664 O O . ALA A 1 87 ? -4.262 8.988 2.887 1.00 96.75 87 ALA A O 1
ATOM 665 N N . GLY A 1 88 ? -3.507 8.064 4.791 1.00 97.50 88 GLY A N 1
ATOM 666 C CA . GLY A 1 88 ? -2.123 8.501 4.621 1.00 97.50 88 GLY A CA 1
ATOM 667 C C . GLY A 1 88 ? -1.442 7.889 3.401 1.00 97.50 88 GLY A C 1
ATOM 668 O O . GLY A 1 88 ? -0.815 8.609 2.624 1.00 97.50 88 GLY A O 1
ATOM 669 N N . ILE A 1 89 ? -1.589 6.576 3.192 1.00 97.75 89 ILE A N 1
ATOM 670 C CA . ILE A 1 89 ? -1.044 5.881 2.012 1.00 97.75 89 ILE A CA 1
ATOM 671 C C . ILE A 1 89 ? -1.608 6.494 0.727 1.00 97.75 89 ILE A C 1
ATOM 673 O O . ILE A 1 89 ? -0.846 6.848 -0.172 1.00 97.75 89 ILE A O 1
ATOM 677 N N . LEU A 1 90 ? -2.930 6.665 0.655 1.00 96.44 90 LEU A N 1
ATOM 678 C CA . LEU A 1 90 ? -3.632 7.190 -0.521 1.00 96.44 90 LEU A CA 1
ATOM 679 C C . LEU A 1 90 ? -3.379 8.687 -0.765 1.00 96.44 90 LEU A C 1
ATOM 681 O O . LEU A 1 90 ? -3.569 9.171 -1.878 1.00 96.44 90 LEU A O 1
ATOM 685 N N . SER A 1 91 ? -2.916 9.417 0.248 1.00 96.38 91 SER A N 1
ATOM 686 C CA . SER A 1 91 ? -2.548 10.836 0.135 1.00 96.38 91 SER A CA 1
ATOM 687 C C . SER A 1 91 ? -1.041 11.048 -0.066 1.00 96.38 91 SER A C 1
ATOM 689 O O . SER A 1 91 ? -0.581 12.178 -0.223 1.00 96.38 91 SER A O 1
ATOM 691 N N . SER A 1 92 ? -0.250 9.972 -0.068 1.00 95.69 92 SER A N 1
ATOM 692 C CA . SER A 1 92 ? 1.202 10.028 -0.222 1.00 95.69 92 SER A CA 1
ATOM 693 C C . SER A 1 92 ? 1.602 10.397 -1.655 1.00 95.69 92 SER A C 1
ATOM 695 O O . SER A 1 92 ? 1.056 9.831 -2.608 1.00 95.69 92 SER A O 1
ATOM 697 N N . PRO A 1 93 ? 2.637 11.236 -1.860 1.00 93.31 93 PRO A N 1
ATOM 698 C CA . PRO A 1 93 ? 3.198 11.474 -3.189 1.00 93.31 93 PRO A CA 1
ATOM 699 C C . PRO A 1 93 ? 3.635 10.189 -3.907 1.00 93.31 93 PRO A C 1
ATOM 701 O O . PRO A 1 93 ? 3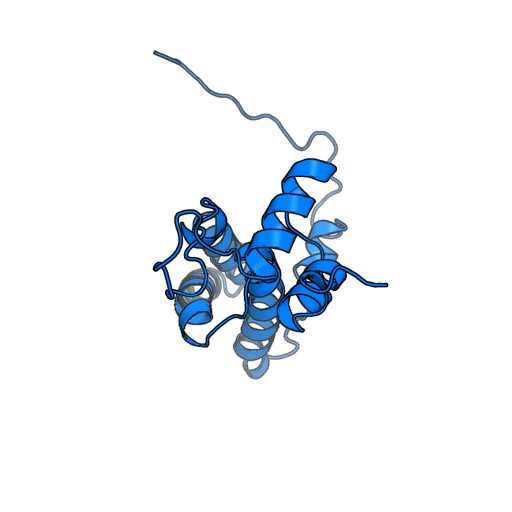.562 10.121 -5.130 1.00 93.31 93 PRO A O 1
ATOM 704 N N . GLN A 1 94 ? 4.059 9.161 -3.162 1.00 92.75 94 GLN A N 1
ATOM 705 C CA . GLN A 1 94 ? 4.452 7.865 -3.732 1.00 92.75 94 GLN A CA 1
ATOM 706 C C . GLN A 1 94 ? 3.262 7.118 -4.352 1.00 92.75 94 GLN A C 1
ATOM 708 O O . GLN A 1 94 ? 3.442 6.362 -5.304 1.00 92.75 94 GLN A O 1
ATOM 713 N N . PHE A 1 95 ? 2.049 7.343 -3.839 1.00 94.94 95 PHE A N 1
ATOM 714 C CA . PHE A 1 95 ? 0.821 6.814 -4.422 1.00 94.94 95 PHE A CA 1
ATOM 715 C C . PHE A 1 95 ? 0.324 7.707 -5.564 1.00 94.94 95 PHE A C 1
ATOM 717 O O . PHE A 1 95 ? 0.128 7.209 -6.676 1.00 94.94 95 PHE A O 1
ATOM 724 N N . LEU A 1 96 ? 0.185 9.012 -5.297 1.00 93.44 96 LEU A N 1
ATOM 725 C CA . LEU A 1 96 ? -0.424 10.000 -6.197 1.00 93.44 96 LEU A CA 1
ATOM 726 C C . LEU A 1 96 ? 0.363 10.209 -7.495 1.00 93.44 96 LEU A C 1
ATOM 728 O O . LEU A 1 96 ? -0.232 10.441 -8.548 1.00 93.44 96 LEU A O 1
ATOM 732 N N . PHE A 1 97 ? 1.692 10.117 -7.437 1.00 90.88 97 PHE A N 1
ATOM 733 C CA . PHE A 1 97 ? 2.556 10.306 -8.596 1.00 90.88 97 PHE A CA 1
ATOM 734 C C . PHE A 1 97 ? 3.207 8.994 -9.030 1.00 90.88 97 PHE A C 1
ATOM 736 O O . PHE A 1 97 ? 3.638 8.173 -8.221 1.00 90.88 97 PHE A O 1
ATOM 743 N N . ARG A 1 98 ? 3.333 8.820 -10.347 1.00 87.62 98 ARG A N 1
ATOM 744 C CA . ARG A 1 98 ? 4.126 7.750 -10.961 1.00 87.62 98 ARG A CA 1
ATOM 745 C C . ARG A 1 98 ? 5.474 8.338 -11.352 1.00 87.62 98 ARG A C 1
ATOM 747 O O . ARG A 1 98 ? 5.594 8.949 -12.408 1.00 87.62 98 ARG A O 1
ATOM 754 N N . VAL A 1 99 ? 6.447 8.229 -10.451 1.00 81.56 99 VAL A N 1
ATOM 755 C CA . VAL A 1 99 ? 7.811 8.720 -10.682 1.00 81.56 99 VAL A CA 1
ATOM 756 C C . VAL A 1 99 ? 8.650 7.587 -11.245 1.00 81.56 99 VAL A C 1
ATOM 758 O O . VAL A 1 99 ? 8.827 6.570 -10.577 1.00 81.56 99 VAL A O 1
ATOM 761 N N . GLU A 1 100 ? 9.186 7.794 -12.439 1.00 84.81 100 GLU A N 1
ATOM 762 C CA . GLU A 1 100 ? 10.143 6.892 -13.071 1.00 84.81 100 GLU A CA 1
ATOM 763 C C . GLU A 1 100 ? 11.544 7.464 -12.855 1.00 84.81 100 GLU A C 1
ATOM 765 O O . GLU A 1 100 ? 11.832 8.596 -13.242 1.00 84.81 100 GLU A O 1
ATOM 770 N N . ARG A 1 101 ? 12.381 6.712 -12.146 1.00 79.75 101 ARG A N 1
ATOM 771 C CA . ARG A 1 101 ? 13.766 7.067 -11.817 1.00 79.75 101 ARG A CA 1
ATOM 772 C C . ARG A 1 101 ? 14.767 6.304 -12.684 1.00 79.75 101 ARG A C 1
ATOM 774 O O . ARG A 1 101 ? 15.931 6.688 -12.713 1.00 79.75 101 ARG A O 1
ATOM 781 N N . GLY A 1 102 ? 14.328 5.242 -13.361 1.00 74.38 102 GLY A N 1
ATOM 782 C CA . GLY A 1 102 ? 15.204 4.370 -14.131 1.00 74.38 102 GLY A CA 1
ATOM 783 C C . GLY A 1 102 ? 16.221 3.645 -13.245 1.00 74.38 102 GLY A C 1
ATOM 784 O O . GLY A 1 102 ? 16.063 3.532 -12.027 1.00 74.38 102 GLY A O 1
ATOM 785 N N . ASN A 1 103 ? 17.286 3.138 -13.859 1.00 67.88 103 ASN A N 1
ATOM 786 C CA . ASN A 1 103 ? 18.357 2.406 -13.175 1.00 67.88 103 ASN A CA 1
ATOM 787 C C . ASN A 1 103 ? 19.541 3.290 -12.730 1.00 67.88 103 ASN A C 1
ATOM 789 O O . ASN A 1 103 ? 20.556 2.759 -12.281 1.00 67.88 103 ASN A O 1
ATOM 793 N N . GLY A 1 104 ? 19.429 4.619 -12.849 1.00 64.44 104 GLY A N 1
ATOM 794 C CA . GLY A 1 104 ? 20.484 5.567 -12.472 1.00 64.44 104 GLY A CA 1
ATOM 795 C C . GLY A 1 104 ? 21.737 5.517 -13.355 1.00 64.44 104 GLY A C 1
ATOM 796 O O . GLY A 1 104 ? 22.744 6.127 -13.004 1.00 64.44 104 GLY A O 1
ATOM 797 N N . ASN A 1 105 ? 21.693 4.801 -14.485 1.00 58.34 105 ASN A N 1
ATOM 798 C CA . ASN A 1 105 ? 22.820 4.610 -15.398 1.00 58.34 105 ASN A CA 1
ATOM 799 C C . ASN A 1 105 ? 22.602 5.393 -16.710 1.00 58.34 105 ASN A C 1
ATOM 801 O O . ASN A 1 105 ? 22.790 4.868 -17.810 1.00 58.34 105 ASN A O 1
ATOM 805 N N . ASP A 1 106 ? 22.176 6.654 -16.574 1.00 57.19 106 ASP A N 1
ATOM 806 C CA . ASP A 1 106 ? 21.740 7.562 -17.648 1.00 57.19 106 ASP A CA 1
ATOM 807 C C . ASP A 1 106 ? 22.906 8.053 -18.525 1.00 57.19 106 ASP A C 1
ATOM 809 O O . ASP A 1 106 ? 23.277 9.225 -18.538 1.00 57.19 106 ASP A O 1
ATOM 813 N N . THR A 1 107 ? 23.505 7.131 -19.277 1.00 56.38 107 THR A N 1
ATOM 814 C CA . THR A 1 107 ? 24.490 7.431 -20.333 1.00 56.38 107 THR A CA 1
ATOM 815 C C . THR A 1 107 ? 23.946 7.190 -21.744 1.00 56.38 107 THR A C 1
ATOM 817 O O . THR A 1 107 ? 24.672 7.379 -22.716 1.00 56.38 107 THR A O 1
ATOM 820 N N . ALA A 1 108 ? 22.669 6.817 -21.878 1.00 55.25 108 ALA A N 1
ATOM 821 C CA . ALA A 1 108 ? 21.994 6.626 -23.159 1.00 55.25 108 ALA A CA 1
ATOM 822 C C . ALA A 1 108 ? 20.762 7.540 -23.264 1.00 55.25 108 ALA A C 1
ATOM 824 O O . ALA A 1 108 ? 20.051 7.726 -22.281 1.00 55.25 108 ALA A O 1
ATOM 825 N N . ASP A 1 109 ? 20.496 8.060 -24.468 1.00 53.31 109 ASP A N 1
ATOM 826 C CA . ASP A 1 109 ? 19.446 9.038 -24.830 1.00 53.31 109 ASP A CA 1
ATOM 827 C C . ASP A 1 109 ? 17.986 8.643 -24.482 1.00 53.31 109 ASP A C 1
ATOM 829 O O . ASP A 1 109 ? 17.047 9.386 -24.769 1.00 53.31 109 ASP A O 1
ATOM 833 N N . ALA A 1 110 ? 17.766 7.497 -23.835 1.00 58.88 110 ALA A N 1
ATOM 834 C CA . ALA A 1 110 ? 16.490 7.100 -23.255 1.00 58.88 110 ALA A CA 1
ATOM 835 C C . ALA A 1 110 ? 16.733 6.418 -21.901 1.00 58.88 110 ALA A C 1
ATOM 837 O O . ALA A 1 110 ? 17.355 5.355 -21.846 1.00 58.88 110 ALA A O 1
ATOM 838 N N . ALA A 1 111 ? 16.220 7.012 -20.820 1.00 60.69 111 ALA A N 1
ATOM 839 C CA . ALA A 1 111 ? 16.270 6.420 -19.486 1.00 60.69 111 ALA A CA 1
ATOM 840 C C . ALA A 1 111 ? 15.658 5.009 -19.523 1.00 60.69 111 ALA A C 1
ATOM 842 O O . ALA A 1 111 ? 14.499 4.821 -19.912 1.00 60.69 111 ALA A O 1
ATOM 843 N N . GLN A 1 112 ? 16.453 4.005 -19.157 1.00 74.44 112 GLN A N 1
ATOM 844 C CA . GLN A 1 112 ? 16.014 2.617 -19.171 1.00 74.44 112 GLN A CA 1
ATOM 845 C C . GLN A 1 112 ? 15.055 2.391 -17.998 1.00 74.44 112 GLN A C 1
ATOM 847 O O . GLN A 1 112 ? 15.447 2.516 -16.837 1.00 74.44 112 GLN A O 1
ATOM 852 N N . VAL A 1 113 ? 13.798 2.062 -18.303 1.00 86.12 113 VAL A N 1
ATOM 853 C CA . VAL A 1 113 ? 12.805 1.749 -17.270 1.00 86.12 113 VAL A CA 1
ATOM 854 C C . VAL A 1 113 ? 13.129 0.430 -16.581 1.00 86.12 113 VAL A C 1
ATOM 856 O O . VAL A 1 113 ? 13.526 -0.552 -17.209 1.00 86.12 113 VAL A O 1
ATOM 859 N N . THR A 1 114 ? 12.928 0.400 -15.272 1.00 89.25 114 THR A N 1
ATOM 860 C CA . THR A 1 114 ? 12.978 -0.825 -14.474 1.00 89.25 114 THR A CA 1
ATOM 861 C C . THR A 1 114 ? 11.766 -1.715 -14.775 1.00 89.25 114 THR A C 1
ATOM 863 O O . THR A 1 114 ? 10.741 -1.247 -15.273 1.00 89.25 114 THR A O 1
ATOM 866 N N . GLY A 1 115 ? 11.838 -3.006 -14.429 1.00 91.38 115 GLY A N 1
ATOM 867 C CA . GLY A 1 115 ? 10.698 -3.920 -14.597 1.00 91.38 115 GLY A CA 1
ATOM 868 C C . GLY A 1 115 ? 9.446 -3.433 -13.861 1.00 91.38 115 GLY A C 1
ATOM 869 O O . GLY A 1 115 ? 8.334 -3.539 -14.367 1.00 91.38 115 GLY A O 1
ATOM 870 N N . VAL A 1 116 ? 9.626 -2.821 -12.693 1.00 92.19 116 VAL A N 1
ATOM 871 C CA . VAL A 1 116 ? 8.541 -2.276 -11.870 1.00 92.19 116 VAL A CA 1
ATOM 872 C C . VAL A 1 116 ? 7.891 -1.045 -12.519 1.00 92.19 116 VAL A C 1
ATOM 874 O O . VAL A 1 116 ? 6.665 -0.916 -12.541 1.00 92.19 116 VAL A O 1
ATOM 877 N N . GLU A 1 117 ? 8.691 -0.163 -13.120 1.00 92.31 117 GLU A N 1
ATOM 878 C CA . GLU A 1 117 ? 8.184 0.972 -13.902 1.00 92.31 117 GLU A CA 1
ATOM 879 C C . GLU A 1 117 ? 7.455 0.497 -15.164 1.00 92.31 117 GLU A C 1
ATOM 881 O O . GLU A 1 117 ? 6.384 1.013 -15.488 1.00 92.31 117 GLU A O 1
ATOM 886 N N . LEU A 1 118 ? 7.968 -0.542 -15.832 1.00 93.31 118 LEU A N 1
ATOM 887 C CA . LEU A 1 118 ? 7.301 -1.165 -16.974 1.00 93.31 118 LEU A CA 1
ATOM 888 C C . LEU A 1 118 ? 5.938 -1.763 -16.587 1.00 93.31 118 LEU A C 1
ATOM 890 O O . LEU A 1 118 ? 4.951 -1.505 -17.273 1.00 93.31 118 LEU A O 1
ATOM 894 N N . ALA A 1 119 ? 5.851 -2.489 -15.469 1.00 94.75 119 ALA A N 1
ATOM 895 C CA . ALA A 1 119 ? 4.582 -2.993 -14.937 1.00 94.75 119 ALA A CA 1
ATOM 896 C C . ALA A 1 119 ? 3.572 -1.865 -14.689 1.00 94.75 119 ALA A C 1
ATOM 898 O O . ALA A 1 119 ? 2.411 -1.962 -15.090 1.00 94.75 119 ALA A O 1
ATOM 899 N N . SER A 1 120 ? 4.021 -0.766 -14.077 1.00 93.88 120 SER A N 1
ATOM 900 C CA . SER A 1 120 ? 3.189 0.419 -13.857 1.00 93.88 120 SER A CA 1
ATOM 901 C C . SER A 1 120 ? 2.689 1.017 -15.181 1.00 93.88 120 SER A C 1
ATOM 903 O O . SER A 1 120 ? 1.497 1.297 -15.323 1.00 93.88 120 SER A O 1
ATOM 905 N N . ARG A 1 121 ? 3.560 1.158 -16.191 1.00 93.62 121 ARG A N 1
ATOM 906 C CA . ARG A 1 121 ? 3.171 1.644 -17.527 1.00 93.62 121 ARG A CA 1
ATOM 907 C C . ARG A 1 121 ? 2.117 0.748 -18.179 1.00 93.62 121 ARG A C 1
ATOM 909 O O . ARG A 1 121 ? 1.091 1.262 -18.622 1.00 93.62 121 ARG A O 1
ATOM 916 N N . LEU A 1 122 ? 2.347 -0.566 -18.203 1.00 94.50 122 LEU A N 1
ATOM 917 C CA . LEU A 1 122 ? 1.437 -1.548 -18.803 1.00 94.50 122 LEU A CA 1
ATOM 918 C C . LEU A 1 122 ? 0.061 -1.524 -18.140 1.00 94.50 122 LEU A C 1
ATOM 920 O O . LEU A 1 122 ? -0.952 -1.404 -18.820 1.00 94.50 122 LEU A O 1
ATOM 924 N N . SER A 1 123 ? 0.032 -1.570 -16.813 1.00 95.19 123 SER A N 1
ATOM 925 C CA . SER A 1 123 ? -1.199 -1.597 -16.031 1.00 95.19 123 SER A CA 1
ATOM 926 C C . SER A 1 123 ? -2.100 -0.389 -16.301 1.00 95.19 123 SER A C 1
ATOM 928 O O . SER A 1 123 ? -3.297 -0.511 -16.568 1.00 95.19 123 SER A O 1
ATOM 930 N N . PHE A 1 124 ? -1.515 0.809 -16.299 1.00 93.62 124 PHE A N 1
ATOM 931 C CA . PHE A 1 124 ? -2.276 2.023 -16.568 1.00 93.62 124 PHE A CA 1
ATOM 932 C C . PHE A 1 124 ? -2.666 2.167 -18.038 1.00 93.62 124 PHE A C 1
ATOM 934 O O . PHE A 1 124 ? -3.720 2.731 -18.319 1.00 93.62 124 PHE A O 1
ATOM 941 N N . PHE A 1 125 ? -1.849 1.659 -18.962 1.00 95.19 125 PHE A N 1
ATOM 942 C CA . PHE A 1 125 ? -2.195 1.622 -20.379 1.00 95.19 125 PHE A CA 1
ATOM 943 C C . PHE A 1 125 ? -3.381 0.685 -20.650 1.00 95.19 125 PHE A C 1
ATOM 945 O O . PHE A 1 125 ? -4.286 1.050 -21.395 1.00 95.19 125 PHE A O 1
ATOM 952 N N . LEU A 1 126 ? -3.396 -0.496 -20.028 1.00 95.31 126 LEU A N 1
ATOM 953 C CA . LEU A 1 126 ? -4.385 -1.538 -20.304 1.00 95.31 126 LEU A CA 1
ATOM 954 C C . LEU A 1 126 ? -5.701 -1.350 -19.537 1.00 95.31 126 LEU A C 1
ATOM 956 O O . LEU A 1 126 ? -6.767 -1.548 -20.114 1.00 95.31 126 LEU A O 1
ATOM 960 N N . TRP A 1 127 ? -5.652 -0.976 -18.254 1.00 94.75 127 TRP A N 1
ATOM 961 C CA . TRP A 1 127 ? -6.852 -0.908 -17.404 1.00 94.75 127 TRP A CA 1
ATOM 962 C C . TRP A 1 127 ? -6.906 0.305 -16.465 1.00 94.75 127 TRP A C 1
ATOM 964 O O . TRP A 1 127 ? -7.761 0.358 -15.583 1.00 94.75 127 TRP A O 1
ATOM 974 N N . SER A 1 128 ? -6.040 1.309 -16.660 1.00 93.31 128 SER A N 1
ATOM 975 C CA . SER A 1 128 ? -6.074 2.582 -15.912 1.00 93.31 128 SER A CA 1
ATOM 976 C C . SER A 1 128 ? -6.063 2.426 -14.381 1.00 93.31 128 SER A C 1
ATOM 978 O O . SER A 1 128 ? -6.635 3.246 -13.666 1.00 93.31 128 SER A O 1
ATOM 980 N N . SER A 1 129 ? -5.405 1.383 -13.867 1.00 92.88 129 SER A N 1
ATOM 981 C CA . SER A 1 129 ? -5.270 1.135 -12.426 1.00 92.88 129 SER A CA 1
ATOM 982 C C . SER A 1 129 ? -3.863 0.656 -12.067 1.00 92.88 129 SER A C 1
ATOM 984 O O . SER A 1 129 ? -2.987 0.559 -12.929 1.00 92.88 129 SER A O 1
ATOM 986 N N . LEU A 1 130 ? -3.647 0.378 -10.780 1.00 93.69 130 LEU A N 1
ATOM 987 C CA . LEU A 1 130 ? -2.417 -0.195 -10.236 1.00 93.69 130 LEU A CA 1
ATOM 988 C C . LEU A 1 130 ? -2.129 -1.582 -10.842 1.00 93.69 130 LEU A C 1
ATOM 990 O O . LEU A 1 130 ? -3.084 -2.306 -11.145 1.00 93.69 130 LEU A O 1
ATOM 994 N N . PRO A 1 131 ? -0.844 -1.954 -11.008 1.00 94.69 131 PRO A N 1
ATOM 995 C CA . PRO A 1 131 ? -0.470 -3.311 -11.381 1.00 94.69 131 PRO A CA 1
ATOM 996 C C . PRO A 1 131 ? -0.937 -4.285 -10.299 1.00 94.69 131 PRO A C 1
ATOM 998 O O . PRO A 1 131 ? -0.854 -3.982 -9.106 1.00 94.69 131 PRO A O 1
ATOM 1001 N N . ASP A 1 132 ? -1.441 -5.440 -10.724 1.00 93.12 132 ASP A N 1
ATOM 1002 C CA . ASP A 1 132 ? -1.805 -6.508 -9.802 1.00 93.12 132 ASP A CA 1
ATOM 1003 C C . ASP A 1 132 ? -0.563 -7.195 -9.208 1.00 93.12 132 ASP A C 1
ATOM 1005 O O . ASP A 1 132 ? 0.585 -6.919 -9.572 1.00 93.12 132 ASP A O 1
ATOM 1009 N N . GLU A 1 133 ? -0.805 -8.088 -8.249 1.00 90.75 133 GLU A N 1
ATOM 1010 C CA . GLU A 1 133 ? 0.259 -8.766 -7.511 1.00 90.75 133 GLU A CA 1
ATOM 1011 C C . GLU A 1 133 ? 1.142 -9.635 -8.412 1.00 90.75 133 GLU A C 1
ATOM 1013 O O . GLU A 1 133 ? 2.352 -9.716 -8.204 1.00 90.75 133 GLU A O 1
ATOM 1018 N N . GLU A 1 134 ? 0.557 -10.273 -9.427 1.00 93.81 134 GLU A N 1
ATOM 1019 C CA . GLU A 1 134 ? 1.306 -11.146 -10.326 1.00 93.81 134 GLU A CA 1
ATOM 1020 C C . GLU A 1 134 ? 2.220 -10.324 -11.233 1.00 93.81 134 GLU A C 1
ATOM 1022 O O . GLU A 1 134 ? 3.409 -10.630 -11.356 1.00 93.81 134 GLU A O 1
ATOM 1027 N N . LEU A 1 135 ? 1.710 -9.230 -11.799 1.00 94.81 135 LEU A N 1
ATOM 1028 C CA . LEU A 1 135 ? 2.496 -8.323 -12.620 1.00 94.81 135 LEU A CA 1
ATOM 1029 C C . LEU A 1 135 ? 3.631 -7.676 -11.813 1.00 94.81 135 LEU A C 1
ATOM 1031 O O . LEU A 1 135 ? 4.763 -7.614 -12.300 1.00 94.81 135 LEU A O 1
ATOM 1035 N N . LEU A 1 136 ? 3.372 -7.253 -10.569 1.00 93.94 136 LEU A N 1
ATOM 1036 C CA . LEU A 1 136 ? 4.417 -6.748 -9.671 1.00 93.94 136 LEU A CA 1
ATOM 1037 C C . LEU A 1 136 ? 5.465 -7.821 -9.357 1.00 93.94 136 LEU A C 1
ATOM 1039 O O . LEU A 1 136 ? 6.662 -7.547 -9.429 1.00 93.94 136 LEU A O 1
ATOM 1043 N N . ARG A 1 137 ? 5.050 -9.058 -9.078 1.00 94.06 137 ARG A N 1
ATOM 1044 C CA . ARG A 1 137 ? 5.966 -10.173 -8.802 1.00 94.06 137 ARG A CA 1
ATOM 1045 C C . ARG A 1 137 ? 6.867 -10.489 -9.998 1.00 94.06 137 ARG A C 1
ATOM 1047 O O . ARG A 1 137 ? 8.074 -10.678 -9.833 1.00 94.06 137 ARG A O 1
ATOM 1054 N N . VAL A 1 138 ? 6.306 -10.552 -11.206 1.00 94.75 138 VAL A N 1
ATOM 1055 C CA . VAL A 1 138 ? 7.067 -10.795 -12.443 1.00 94.75 138 VAL A CA 1
ATOM 1056 C C . VAL A 1 138 ? 8.043 -9.643 -12.704 1.00 94.75 138 VAL A C 1
ATOM 1058 O O . VAL A 1 138 ? 9.212 -9.894 -13.011 1.00 94.75 138 VAL A O 1
ATOM 1061 N N . ALA A 1 139 ? 7.605 -8.399 -12.503 1.00 93.25 139 ALA A N 1
ATOM 1062 C CA . ALA A 1 139 ? 8.434 -7.205 -12.623 1.00 93.25 139 ALA A CA 1
ATOM 1063 C C . ALA A 1 139 ? 9.618 -7.178 -11.649 1.00 93.25 139 ALA A C 1
ATOM 1065 O O . ALA A 1 139 ? 10.749 -6.934 -12.069 1.00 93.25 139 ALA A O 1
ATOM 1066 N N . GLU A 1 140 ? 9.377 -7.462 -10.369 1.00 91.56 140 GLU A N 1
ATOM 1067 C CA . GLU A 1 140 ? 10.417 -7.510 -9.336 1.00 91.56 140 GLU A CA 1
ATOM 1068 C C . GLU A 1 140 ? 11.437 -8.629 -9.591 1.00 91.56 140 GLU A C 1
ATOM 1070 O O . GLU A 1 140 ? 12.616 -8.470 -9.284 1.00 91.56 140 GLU A O 1
ATOM 1075 N N . SER A 1 141 ? 11.016 -9.737 -10.212 1.00 92.19 141 SER A N 1
ATOM 1076 C CA . SER A 1 141 ? 11.924 -10.825 -10.608 1.00 92.19 141 SER A CA 1
ATOM 1077 C C . SER A 1 141 ? 12.792 -10.509 -11.835 1.00 92.19 141 SER A C 1
ATOM 1079 O O . SER A 1 141 ? 13.632 -11.322 -12.214 1.00 92.19 141 SER A O 1
ATOM 1081 N N . GLY A 1 142 ? 12.569 -9.373 -12.503 1.00 90.00 142 GLY A N 1
ATOM 1082 C CA . GLY A 1 142 ? 13.257 -8.993 -13.741 1.00 90.00 142 GLY A CA 1
ATOM 1083 C C . GLY A 1 142 ? 12.779 -9.734 -14.996 1.00 90.00 142 GLY A C 1
ATOM 1084 O O . GLY A 1 142 ? 13.142 -9.337 -16.101 1.00 90.00 142 GLY A O 1
ATOM 1085 N N . ARG A 1 143 ? 11.921 -10.756 -14.860 1.00 91.69 143 ARG A N 1
ATOM 1086 C CA . ARG A 1 143 ? 11.368 -11.516 -15.996 1.00 91.69 143 ARG A CA 1
ATOM 1087 C C . ARG A 1 143 ? 10.538 -10.655 -16.945 1.00 91.69 143 ARG A C 1
ATOM 1089 O O . ARG A 1 143 ? 10.573 -10.892 -18.1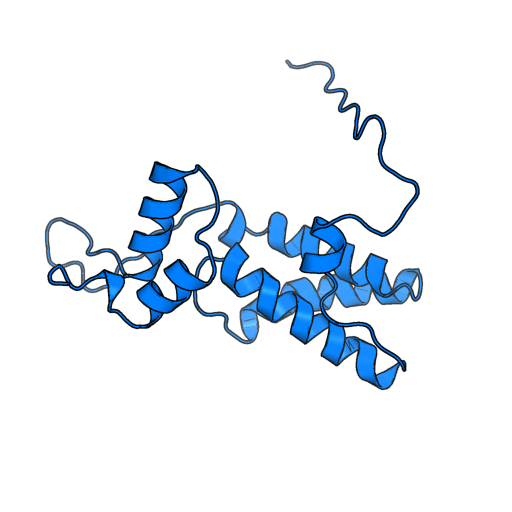40 1.00 91.69 143 ARG A O 1
ATOM 1096 N N . LEU A 1 144 ? 9.879 -9.603 -16.447 1.00 90.75 144 LEU A N 1
ATOM 1097 C CA . LEU A 1 144 ? 9.091 -8.695 -17.297 1.00 90.75 144 LEU A CA 1
ATOM 1098 C C . LEU A 1 144 ? 9.936 -7.942 -18.345 1.00 90.75 144 LEU A C 1
ATOM 1100 O O . LEU A 1 144 ? 9.395 -7.410 -19.307 1.00 90.75 144 LEU A O 1
ATOM 1104 N N . LEU A 1 145 ? 11.256 -7.864 -18.154 1.00 88.88 145 LEU A N 1
ATOM 1105 C CA . LEU A 1 145 ? 12.178 -7.222 -19.095 1.00 88.88 145 LEU A CA 1
ATOM 1106 C C . LEU A 1 145 ? 12.726 -8.187 -20.155 1.00 88.88 145 LEU A C 1
ATOM 1108 O O . LEU A 1 145 ? 13.492 -7.759 -21.016 1.00 88.88 145 LEU A O 1
ATOM 1112 N N . GLN A 1 146 ? 12.387 -9.475 -20.081 1.00 87.75 146 GLN A N 1
ATOM 1113 C CA . GLN A 1 146 ? 12.869 -10.490 -21.010 1.00 87.75 146 GLN A CA 1
ATOM 1114 C C . GLN A 1 146 ? 11.884 -10.589 -22.187 1.00 87.75 146 GLN A C 1
ATOM 1116 O O . GLN A 1 146 ? 10.728 -10.936 -21.971 1.00 87.75 146 GLN A O 1
ATOM 1121 N N . PRO A 1 147 ? 12.299 -10.257 -23.423 1.00 75.19 147 PRO A N 1
ATOM 1122 C CA . PRO A 1 147 ? 11.409 -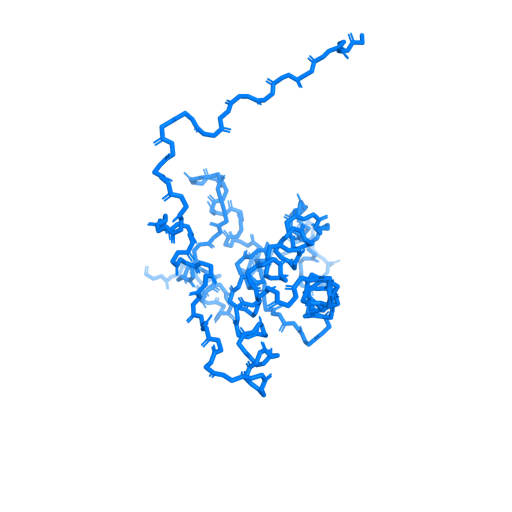10.251 -24.587 1.00 75.19 147 PRO A CA 1
ATOM 1123 C C . PRO A 1 147 ? 11.072 -11.647 -25.135 1.00 75.19 147 PRO A C 1
ATOM 1125 O O . PRO A 1 147 ? 10.282 -11.742 -26.070 1.00 75.19 147 PRO A O 1
ATOM 1128 N N . GLU A 1 148 ? 11.668 -12.709 -24.592 1.00 63.31 148 GLU A N 1
ATOM 1129 C CA . GLU A 1 148 ? 11.482 -14.087 -25.050 1.00 63.31 148 GLU A CA 1
ATOM 1130 C C . GLU A 1 148 ? 10.789 -14.920 -23.959 1.00 63.31 148 GLU A C 1
ATOM 1132 O O . GLU A 1 148 ? 11.441 -15.437 -23.051 1.00 63.31 148 GLU A O 1
ATOM 1137 N N . GLU A 1 149 ? 9.461 -15.032 -24.067 1.00 46.25 149 GLU A N 1
ATOM 1138 C CA . GLU A 1 149 ? 8.684 -16.213 -23.654 1.00 46.25 149 GLU A CA 1
ATOM 1139 C C . GLU A 1 149 ? 8.048 -16.849 -24.898 1.00 46.25 149 GLU A C 1
ATOM 1141 O O . GLU A 1 149 ? 7.572 -16.088 -25.777 1.00 46.25 149 GLU A O 1
#

Radius of gyration: 18.62 Å; chains: 1; bounding box: 52×46×48 Å

Foldseek 3Di:
DPPDDDDDDDDPDDPDDDDPVNCLQQVDDDPDPVCLLVSLQVSVCSVLCQQLLHDDDPVSVPQLSVQLVVLCVVPVDSVSSSVRSVVCSCPDCSRVDLDFPAPVPPPDPDRHGQLSSVQQVVCCVPPNGTRDPVSSVCRVVRVSVDPDD

pLDDT: mean 86.53, std 13.29, range [46.25, 98.06]

Sequence (149 aa):
AVAELVIAGPLGASESGQSDSRRRILTAMPSSEQEVVACAEQIFLGLLRQAYRRPISAADLQMPMQLFQLGWQDEQDFEAGIERGLAGILSSPQFLFRVERGNGNDTADAAQVTGVELASRLSFFLWSSLPDEELLRVAESGRLLQPEE